Protein AF-A0A7L2PSL1-F1 (afdb_monomer_lite)

Foldseek 3Di:
DDDDDDPDPPPPPPPPPPPPPPPDPPVPPADFPDKDADCDFDDDPDPPDDTDDHGDIDGHRDDDDVVVHPDD

Secondary structure (DSSP, 8-state):
--------TTSSSS--S---------S--SPP-EEEE--S-B--SSTTPPPB-TT-EEEES----TTT-S--

Radius of gyration: 18.4 Å; chains: 1; bounding box: 46×21×47 Å

InterPro domains:
  IPR001452 SH3 domain [PS50002] (31-72)
  IPR036028 SH3-like domain superfamily [SSF50044] (27-72)
  IPR051576 PX Domain-Containing Rho GAP [PTHR15729] (10-72)

Sequence (72 aa):
QLPHSPLCSLFQIDNKGNHLLVHEESSINVPAIAAAHVIKRYIAQAADELSFEVGDIVSVIDMPPKELTSWW

pLDDT: mean 74.78, std 20.94, range [42.59, 97.06]

Organism: NCBI:txid589841

Structure (mmCIF, N/CA/C/O backbone):
data_AF-A0A7L2PSL1-F1
#
_entry.id   AF-A0A7L2PSL1-F1
#
loop_
_atom_site.group_PDB
_atom_site.id
_atom_site.type_symbol
_atom_site.label_atom_id
_atom_site.label_alt_id
_atom_site.label_comp_id
_atom_site.label_asym_id
_atom_site.label_entity_id
_atom_site.label_seq_id
_atom_site.pdbx_PDB_ins_code
_atom_site.Cartn_x
_atom_site.Cartn_y
_atom_site.Cartn_z
_atom_site.occupancy
_atom_site.B_iso_or_equiv
_atom_site.auth_seq_id
_atom_site.auth_comp_id
_atom_site.auth_asym_id
_atom_site.auth_atom_id
_atom_site.pdbx_PDB_model_num
ATOM 1 N N . GLN A 1 1 ? 33.804 10.961 -34.940 1.00 48.81 1 GLN A N 1
ATOM 2 C CA . GLN A 1 1 ? 33.745 10.922 -33.463 1.00 48.81 1 GLN A CA 1
ATOM 3 C C . GLN A 1 1 ? 32.440 11.572 -33.030 1.00 48.81 1 GLN A C 1
ATOM 5 O O . GLN A 1 1 ? 32.082 12.569 -33.644 1.00 48.81 1 GLN A O 1
ATOM 10 N N . LEU A 1 2 ? 31.807 10.982 -32.000 1.00 47.91 2 LEU A N 1
ATOM 11 C CA . LEU A 1 2 ? 30.445 11.188 -31.445 1.00 47.91 2 LEU A CA 1
ATOM 12 C C . LEU A 1 2 ? 29.313 10.541 -32.281 1.00 47.91 2 LEU A C 1
ATOM 14 O O . LEU A 1 2 ? 29.438 10.552 -33.505 1.00 47.91 2 LEU A O 1
ATOM 18 N N . PRO A 1 3 ? 28.272 9.919 -31.659 1.00 46.91 3 PRO A N 1
ATOM 19 C CA . PRO A 1 3 ? 27.481 10.507 -30.564 1.00 46.91 3 PRO A CA 1
ATOM 20 C C . PRO A 1 3 ? 27.056 9.606 -29.368 1.00 46.91 3 PRO A C 1
ATOM 22 O O . PRO A 1 3 ? 26.916 8.397 -29.473 1.00 46.91 3 PRO A O 1
ATOM 25 N N . HIS A 1 4 ? 26.862 1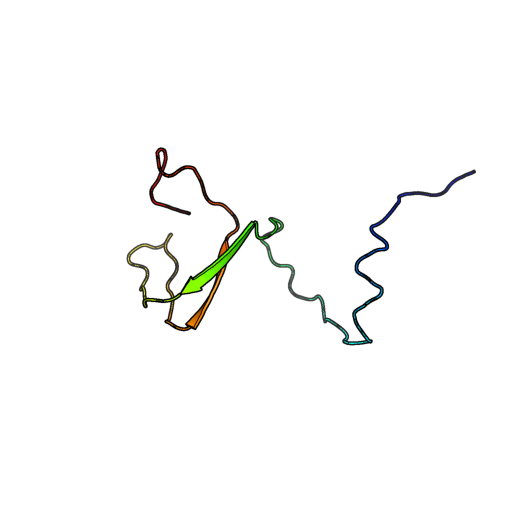0.274 -28.224 1.00 42.59 4 HIS A N 1
ATOM 26 C CA . HIS A 1 4 ? 25.755 10.191 -27.253 1.00 42.59 4 HIS A CA 1
ATOM 27 C C . HIS A 1 4 ? 25.081 8.840 -26.882 1.00 42.59 4 HIS A C 1
ATOM 29 O O . HIS A 1 4 ? 24.429 8.202 -27.695 1.00 42.59 4 HIS A O 1
ATOM 35 N N . SER A 1 5 ? 25.120 8.561 -25.567 1.00 46.34 5 SER A N 1
ATOM 36 C CA . SER A 1 5 ? 24.065 7.980 -24.706 1.00 46.34 5 SER A CA 1
ATOM 37 C C . SER A 1 5 ? 23.448 6.614 -25.071 1.00 46.34 5 SER A C 1
ATOM 39 O O . SER A 1 5 ? 22.606 6.550 -25.965 1.00 46.34 5 SER A O 1
ATOM 41 N N . PRO A 1 6 ? 23.702 5.533 -24.300 1.00 45.81 6 PRO A N 1
ATOM 42 C CA . PRO A 1 6 ? 22.938 4.298 -24.430 1.00 45.81 6 PRO A CA 1
ATOM 43 C C . PRO A 1 6 ? 21.593 4.455 -23.708 1.00 45.81 6 PRO A C 1
ATOM 45 O O . PRO A 1 6 ? 21.414 4.053 -22.559 1.00 45.81 6 PRO A O 1
ATOM 48 N N . LEU A 1 7 ? 20.644 5.091 -24.391 1.00 42.59 7 LEU A N 1
ATOM 49 C CA . LEU A 1 7 ? 19.234 5.048 -24.028 1.00 42.59 7 LEU A CA 1
ATOM 50 C C . LEU A 1 7 ? 18.736 3.608 -24.174 1.00 42.59 7 LEU A C 1
ATOM 52 O O . LEU A 1 7 ? 18.769 3.032 -25.258 1.00 42.59 7 LEU A O 1
ATOM 56 N N . CYS A 1 8 ? 18.308 3.053 -23.041 1.00 51.69 8 CYS A N 1
ATOM 57 C CA . CYS A 1 8 ? 17.396 1.929 -22.847 1.00 51.69 8 CYS A CA 1
ATOM 58 C C . CYS A 1 8 ? 16.673 1.445 -24.122 1.00 51.69 8 CYS A C 1
ATOM 60 O O . CYS A 1 8 ? 15.517 1.778 -24.365 1.00 51.69 8 CYS A O 1
ATOM 62 N N . SER A 1 9 ? 17.336 0.588 -24.899 1.00 48.50 9 SER A N 1
ATOM 63 C CA . SER A 1 9 ? 16.787 -0.035 -26.113 1.00 48.50 9 SER A CA 1
ATOM 64 C C . SER A 1 9 ? 15.865 -1.233 -25.824 1.00 48.50 9 SER A C 1
ATOM 66 O O . SER A 1 9 ? 15.438 -1.906 -26.759 1.00 48.50 9 SER A O 1
ATOM 68 N N . LEU A 1 10 ? 15.559 -1.543 -24.558 1.00 51.38 10 LEU A N 1
ATOM 69 C CA . LEU A 1 10 ? 14.848 -2.783 -24.218 1.00 51.38 10 LEU A CA 1
ATOM 70 C C . LEU A 1 10 ? 13.326 -2.627 -24.061 1.00 51.38 10 LEU A C 1
ATOM 72 O O . LEU A 1 10 ? 12.614 -3.617 -24.160 1.00 51.38 10 LEU A O 1
ATOM 76 N N . PHE A 1 11 ? 12.799 -1.411 -23.884 1.00 50.09 11 PHE A N 1
ATOM 77 C CA . PHE A 1 11 ? 11.367 -1.222 -23.586 1.00 50.09 11 PHE A CA 1
ATOM 78 C C . PHE A 1 11 ? 10.502 -0.803 -24.781 1.00 50.09 11 PHE A C 1
ATOM 80 O O . PHE A 1 11 ? 9.280 -0.816 -24.682 1.00 50.09 11 PHE A O 1
ATOM 87 N N . GLN A 1 12 ? 11.104 -0.451 -25.921 1.00 47.38 12 GLN A N 1
ATOM 88 C CA . GLN A 1 12 ? 10.357 0.047 -27.084 1.00 47.38 12 GLN A CA 1
ATOM 89 C C . GLN A 1 12 ? 9.960 -1.030 -28.106 1.00 47.38 12 GLN A C 1
ATOM 91 O O . GLN A 1 12 ? 9.228 -0.721 -29.038 1.00 47.38 12 GLN A O 1
ATOM 96 N N . ILE A 1 13 ? 10.407 -2.282 -27.951 1.00 48.69 13 ILE A N 1
ATOM 97 C CA . ILE A 1 13 ? 10.233 -3.314 -28.992 1.00 48.69 13 ILE A CA 1
ATOM 98 C C . ILE A 1 13 ? 8.979 -4.199 -28.806 1.00 48.69 13 ILE A C 1
ATOM 100 O O . ILE A 1 13 ? 8.591 -4.863 -29.761 1.00 48.69 13 ILE A O 1
ATOM 104 N N . ASP A 1 14 ? 8.278 -4.176 -27.663 1.00 48.34 14 ASP A N 1
ATOM 105 C CA . ASP A 1 14 ? 7.115 -5.074 -27.443 1.00 48.34 14 ASP A CA 1
ATOM 106 C C . ASP A 1 14 ? 5.725 -4.408 -27.492 1.00 48.34 14 ASP A C 1
ATOM 108 O O . ASP A 1 14 ? 4.704 -5.076 -27.640 1.00 48.34 14 ASP A O 1
ATOM 112 N N . ASN A 1 15 ? 5.622 -3.079 -27.472 1.00 43.25 15 ASN A N 1
ATOM 113 C CA . ASN A 1 15 ? 4.306 -2.456 -27.619 1.00 43.25 15 ASN A CA 1
ATOM 114 C C . ASN A 1 15 ? 3.940 -2.345 -29.100 1.00 43.25 15 ASN A C 1
ATOM 116 O O . ASN A 1 15 ? 4.275 -1.367 -29.766 1.00 43.25 15 ASN A O 1
ATOM 120 N N . LYS A 1 16 ? 3.239 -3.367 -29.610 1.00 53.56 16 LYS A N 1
ATOM 121 C CA . LYS A 1 16 ? 2.592 -3.423 -30.934 1.00 53.56 16 LYS A CA 1
ATOM 122 C C . LYS A 1 16 ? 1.655 -2.231 -31.177 1.00 53.56 16 LYS A C 1
ATOM 124 O O . LYS A 1 16 ? 0.438 -2.366 -31.100 1.00 53.56 16 LYS A O 1
ATOM 129 N N . GLY A 1 17 ? 2.220 -1.070 -31.487 1.00 47.56 17 GLY A N 1
ATOM 130 C CA . GLY A 1 17 ? 1.509 0.079 -32.042 1.00 47.56 17 GLY A CA 1
ATOM 131 C C . GLY A 1 17 ? 0.364 0.639 -31.196 1.00 47.56 17 GLY A C 1
ATOM 132 O O . GLY A 1 17 ? -0.438 1.394 -31.738 1.00 47.56 17 GLY A O 1
ATOM 133 N N . ASN A 1 18 ? 0.258 0.310 -29.903 1.00 47.50 18 ASN A N 1
ATOM 134 C CA . ASN A 1 18 ? -0.719 0.977 -29.056 1.00 47.50 18 ASN A CA 1
ATOM 135 C C . ASN A 1 18 ? -0.126 2.319 -28.633 1.00 47.50 18 ASN A C 1
ATOM 137 O O . ASN A 1 18 ? 0.792 2.378 -27.815 1.00 47.50 18 ASN A O 1
ATOM 141 N N . HIS A 1 19 ? -0.606 3.374 -29.281 1.00 49.12 19 HIS A N 1
ATOM 142 C CA . HIS A 1 19 ? -0.248 4.761 -29.039 1.00 49.12 19 HIS A CA 1
ATOM 143 C C . HIS A 1 19 ? -0.638 5.109 -27.594 1.00 49.12 19 HIS A C 1
ATOM 145 O O . HIS A 1 19 ? -1.735 5.597 -27.332 1.00 49.12 19 HIS A O 1
ATOM 151 N N . LEU A 1 20 ? 0.242 4.808 -26.634 1.00 53.62 20 LEU A N 1
ATOM 152 C CA . LEU A 1 20 ? 0.136 5.323 -25.278 1.00 53.62 20 LEU A CA 1
ATOM 153 C C . LEU A 1 20 ? 0.285 6.831 -25.415 1.00 53.62 20 LEU A C 1
ATOM 155 O O . LEU A 1 20 ? 1.386 7.346 -25.609 1.00 53.62 20 LEU A O 1
ATOM 159 N N . LEU A 1 21 ? -0.850 7.522 -25.411 1.00 47.00 21 LEU A N 1
ATOM 160 C CA . LEU A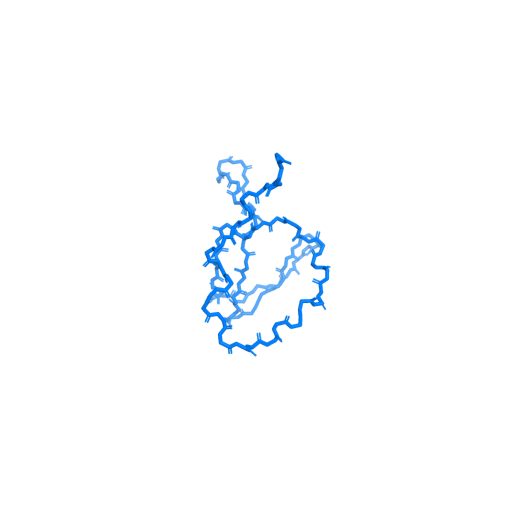 1 21 ? -0.919 8.959 -25.239 1.00 47.00 21 LEU A CA 1
ATOM 161 C C . LEU A 1 21 ? -0.331 9.244 -23.856 1.00 47.00 21 LEU A C 1
ATOM 163 O O . LEU A 1 21 ? -1.036 9.275 -22.854 1.00 47.00 21 LEU A O 1
ATOM 167 N N . VAL A 1 22 ? 0.996 9.370 -23.810 1.00 53.34 22 VAL A N 1
ATOM 168 C CA . VAL A 1 22 ? 1.749 9.904 -22.680 1.00 53.34 22 VAL A CA 1
ATOM 169 C C . VAL A 1 22 ? 1.420 11.386 -22.642 1.00 53.34 22 VAL A C 1
ATOM 171 O O . VAL A 1 22 ? 2.130 12.228 -23.187 1.00 53.34 22 VAL A O 1
ATOM 174 N N . HIS A 1 23 ? 0.262 11.690 -22.077 1.00 52.56 23 HIS A N 1
ATOM 175 C CA . HIS A 1 23 ? -0.081 13.033 -21.670 1.00 52.56 23 HIS A CA 1
ATOM 176 C C . HIS A 1 23 ? -0.880 12.976 -20.381 1.00 52.56 23 HIS A C 1
ATOM 178 O O . HIS A 1 23 ? -2.060 13.288 -20.364 1.00 52.56 23 HIS A O 1
ATOM 184 N N . GLU A 1 24 ? -0.198 12.590 -19.312 1.00 48.91 24 GLU A N 1
ATOM 185 C CA . GLU A 1 24 ? -0.375 13.240 -18.023 1.00 48.91 24 GLU A CA 1
ATOM 186 C C . GLU A 1 24 ? 1.031 13.372 -17.441 1.00 48.91 24 GLU A C 1
ATOM 188 O O . GLU A 1 24 ? 1.707 12.371 -17.197 1.00 48.91 24 GLU A O 1
ATOM 193 N N . GLU A 1 25 ? 1.521 14.604 -17.299 1.00 51.03 25 GLU A N 1
ATOM 194 C CA . GLU A 1 25 ? 2.660 14.899 -16.432 1.00 51.03 25 GLU A CA 1
ATOM 195 C C . GLU A 1 25 ? 2.262 14.490 -15.008 1.00 51.03 25 GLU A C 1
ATOM 197 O O . GLU A 1 25 ? 1.768 15.295 -14.224 1.00 51.03 25 GLU A O 1
ATOM 202 N N . SER A 1 26 ? 2.405 13.206 -14.681 1.00 52.75 26 SER A N 1
ATOM 203 C CA . SER A 1 26 ? 2.258 12.737 -13.312 1.00 52.75 26 SER A CA 1
ATOM 204 C C . SER A 1 26 ? 3.348 13.419 -12.494 1.00 52.75 26 SER A C 1
ATOM 206 O O . SER A 1 26 ? 4.535 13.163 -12.688 1.00 52.75 26 SER A O 1
ATOM 208 N N . SER A 1 27 ? 2.943 14.297 -11.574 1.00 54.94 27 SER A N 1
ATOM 209 C CA . SER A 1 27 ? 3.818 15.083 -10.689 1.00 54.94 27 SER A CA 1
ATOM 210 C C . SER A 1 27 ? 4.722 14.226 -9.793 1.00 54.94 27 SER A C 1
ATOM 212 O O . SER A 1 27 ? 5.569 14.747 -9.072 1.00 54.94 27 SER A O 1
ATOM 214 N N . ILE A 1 28 ? 4.522 12.910 -9.813 1.00 57.75 28 ILE A N 1
ATOM 215 C CA . ILE A 1 28 ? 5.279 11.917 -9.074 1.00 57.75 28 ILE A CA 1
ATOM 216 C C . ILE A 1 28 ? 6.272 11.299 -10.057 1.00 57.75 28 ILE A C 1
ATOM 218 O O . ILE A 1 28 ? 5.977 10.354 -10.781 1.00 57.75 28 ILE A O 1
ATOM 222 N N . ASN A 1 29 ? 7.476 11.859 -10.080 1.00 65.62 29 ASN A N 1
ATOM 223 C CA . ASN A 1 29 ? 8.626 11.326 -10.814 1.00 65.62 29 ASN A CA 1
ATOM 224 C C . ASN A 1 29 ? 9.310 10.150 -10.085 1.00 65.62 29 ASN A C 1
ATOM 226 O O . ASN A 1 29 ? 10.393 9.720 -10.486 1.00 65.62 29 ASN A O 1
ATOM 230 N N . VAL A 1 30 ? 8.702 9.648 -9.008 1.00 75.69 30 VAL A N 1
ATOM 231 C CA . VAL A 1 30 ? 9.205 8.525 -8.217 1.00 75.69 30 VAL A CA 1
ATOM 232 C C . VAL A 1 30 ? 8.623 7.228 -8.786 1.00 75.69 30 VAL A C 1
ATOM 234 O O . VAL A 1 30 ? 7.399 7.106 -8.876 1.00 75.69 30 VAL A O 1
ATOM 237 N N . PRO A 1 31 ? 9.458 6.254 -9.194 1.00 80.69 31 PRO A N 1
ATOM 238 C CA . PRO A 1 31 ? 8.959 4.975 -9.679 1.00 80.69 31 PRO A CA 1
ATOM 239 C C . PRO A 1 31 ? 8.260 4.205 -8.552 1.00 80.69 31 PRO A C 1
ATOM 241 O O . PRO A 1 31 ? 8.716 4.212 -7.411 1.00 80.69 31 PRO A O 1
ATOM 244 N N . ALA A 1 32 ? 7.182 3.493 -8.885 1.00 87.94 32 ALA A N 1
ATOM 245 C CA . ALA A 1 32 ? 6.542 2.580 -7.945 1.00 87.94 32 ALA A CA 1
ATOM 246 C C . ALA A 1 32 ? 7.508 1.450 -7.548 1.00 87.94 32 ALA A C 1
ATOM 248 O O . ALA A 1 32 ? 8.130 0.824 -8.410 1.00 87.94 32 ALA A O 1
ATOM 249 N N . ILE A 1 33 ? 7.601 1.168 -6.249 1.00 90.94 33 ILE A N 1
ATOM 250 C CA . ILE A 1 33 ? 8.443 0.102 -5.685 1.00 90.94 33 ILE A CA 1
ATOM 251 C C . ILE A 1 33 ? 7.659 -1.193 -5.445 1.00 90.94 33 ILE A C 1
ATOM 253 O O . ILE A 1 33 ? 8.245 -2.274 -5.391 1.00 90.94 33 ILE A O 1
ATOM 257 N N . ALA A 1 34 ? 6.334 -1.094 -5.317 1.00 89.31 34 ALA A N 1
ATOM 258 C CA . ALA A 1 34 ? 5.438 -2.233 -5.180 1.00 89.31 34 ALA A CA 1
ATOM 259 C C . ALA A 1 34 ? 4.026 -1.891 -5.673 1.00 89.31 34 ALA A C 1
ATOM 261 O O . ALA A 1 34 ? 3.667 -0.728 -5.854 1.00 89.31 34 ALA A O 1
ATOM 262 N N . ALA A 1 35 ? 3.211 -2.925 -5.860 1.00 91.81 35 ALA A N 1
ATOM 263 C CA . ALA A 1 35 ? 1.773 -2.800 -6.050 1.00 91.81 35 ALA A CA 1
ATOM 264 C C . ALA A 1 35 ? 1.058 -3.510 -4.897 1.00 91.81 35 ALA A C 1
ATOM 266 O O . ALA A 1 35 ? 1.474 -4.597 -4.488 1.00 91.81 35 ALA A O 1
ATOM 267 N N . ALA A 1 36 ? -0.016 -2.916 -4.390 1.00 91.56 36 ALA A N 1
ATOM 268 C CA . ALA A 1 36 ? -0.867 -3.524 -3.380 1.00 91.56 36 ALA A CA 1
ATOM 269 C C . ALA A 1 36 ? -2.304 -3.639 -3.890 1.00 91.56 36 ALA A C 1
ATOM 271 O O . ALA A 1 36 ? -2.784 -2.807 -4.656 1.00 91.56 36 ALA A O 1
ATOM 272 N N . HIS A 1 37 ? -2.977 -4.701 -3.458 1.00 95.19 37 HIS A N 1
ATOM 273 C CA . HIS A 1 37 ? -4.386 -4.936 -3.730 1.00 95.19 37 HIS A CA 1
ATOM 274 C C . HIS A 1 37 ? -5.178 -4.693 -2.449 1.00 95.19 37 HIS A C 1
ATOM 276 O O . HIS A 1 37 ? -4.888 -5.279 -1.399 1.00 95.19 37 HIS A O 1
ATOM 282 N N . VAL A 1 38 ? -6.178 -3.826 -2.537 1.00 95.00 38 VAL A N 1
ATOM 283 C CA . VAL A 1 38 ? -7.013 -3.456 -1.402 1.00 95.00 38 VAL A CA 1
ATOM 284 C C . VAL A 1 38 ? -8.029 -4.563 -1.124 1.00 95.00 38 VAL A C 1
ATOM 286 O O . VAL A 1 38 ? -8.986 -4.773 -1.864 1.00 95.00 38 VAL A O 1
ATOM 289 N N . ILE A 1 39 ? -7.834 -5.260 -0.002 1.00 95.88 39 ILE A N 1
ATOM 290 C CA . ILE A 1 39 ? -8.721 -6.341 0.465 1.00 95.88 39 ILE A CA 1
ATOM 291 C C . ILE A 1 39 ? -9.810 -5.860 1.433 1.00 95.88 39 ILE A C 1
ATOM 293 O O . ILE A 1 39 ? -10.736 -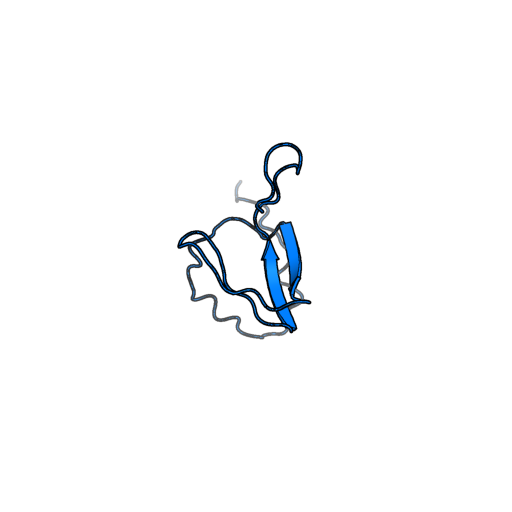6.603 1.756 1.00 95.88 39 ILE A O 1
ATOM 297 N N . LYS A 1 40 ? -9.687 -4.630 1.939 1.00 95.81 40 LYS A N 1
ATOM 298 C CA . LYS A 1 40 ? -10.619 -4.033 2.895 1.00 95.81 40 LYS A CA 1
ATOM 299 C C . LYS A 1 40 ? -10.765 -2.546 2.608 1.00 95.81 40 LYS A C 1
ATOM 301 O O . LYS A 1 40 ? -9.767 -1.840 2.534 1.00 95.81 40 LYS A O 1
ATOM 306 N N . ARG A 1 41 ? -12.015 -2.084 2.518 1.00 96.56 41 ARG A N 1
ATOM 307 C CA . ARG A 1 41 ? -12.337 -0.666 2.348 1.00 96.56 41 ARG A CA 1
ATOM 308 C C . ARG A 1 41 ? -11.785 0.156 3.512 1.00 96.56 41 ARG A C 1
ATOM 310 O O . ARG A 1 41 ? -11.953 -0.228 4.675 1.00 96.56 41 ARG A O 1
ATOM 317 N N . TYR A 1 42 ? -11.216 1.307 3.187 1.00 95.44 42 TYR A N 1
ATOM 318 C CA . TYR A 1 42 ? -10.730 2.289 4.144 1.00 95.44 42 TYR A CA 1
ATOM 319 C C . TYR A 1 42 ? -11.137 3.695 3.696 1.00 95.44 42 TYR A C 1
ATOM 321 O O . TYR A 1 42 ? -11.118 4.003 2.510 1.00 95.44 42 TYR A O 1
ATOM 329 N N . ILE A 1 43 ? -11.556 4.535 4.639 1.00 96.44 43 ILE A N 1
ATOM 330 C CA . ILE A 1 43 ? -11.921 5.929 4.375 1.00 96.44 43 ILE A CA 1
ATOM 331 C C . ILE A 1 43 ? -10.928 6.778 5.151 1.00 96.44 43 ILE A C 1
ATOM 333 O O . ILE A 1 43 ? -10.797 6.579 6.360 1.00 96.44 43 ILE A O 1
ATOM 337 N N . ALA A 1 44 ? -10.273 7.705 4.461 1.00 95.25 44 ALA A N 1
ATOM 338 C CA . ALA A 1 44 ? -9.376 8.676 5.066 1.00 95.25 44 ALA A CA 1
ATOM 339 C C . ALA A 1 44 ? -10.092 9.421 6.206 1.00 95.25 44 ALA A C 1
ATOM 341 O O . ALA A 1 44 ? -11.184 9.968 6.036 1.00 95.25 44 ALA A O 1
ATOM 342 N N . GLN A 1 45 ? -9.488 9.377 7.382 1.00 94.69 45 GLN A N 1
ATOM 343 C CA . GLN A 1 45 ? -9.859 10.079 8.605 1.00 94.69 45 GLN A CA 1
ATOM 344 C C . GLN A 1 45 ? -9.097 11.404 8.746 1.00 94.69 45 GLN A C 1
ATOM 346 O O . GLN A 1 45 ? -9.574 12.306 9.437 1.00 94.69 45 GLN A O 1
ATOM 351 N N . ALA A 1 46 ? -7.943 11.531 8.088 1.00 93.62 46 ALA A N 1
ATOM 352 C CA . ALA A 1 46 ? -7.121 12.736 8.061 1.00 93.62 46 ALA A CA 1
ATOM 353 C C . ALA A 1 46 ? -6.822 13.201 6.623 1.00 93.62 46 ALA A C 1
ATOM 355 O O . ALA A 1 46 ? -7.048 12.483 5.653 1.00 93.62 46 ALA A O 1
ATOM 356 N N . ALA A 1 47 ? -6.357 14.443 6.473 1.00 92.00 47 ALA A N 1
ATOM 357 C CA . ALA A 1 47 ? -6.116 15.051 5.159 1.00 92.00 47 ALA A CA 1
ATOM 358 C C . ALA A 1 47 ? -4.888 14.474 4.427 1.00 92.00 47 ALA A C 1
ATOM 360 O O . ALA A 1 47 ? -4.750 14.663 3.221 1.00 92.00 47 ALA A O 1
ATOM 361 N N . ASP A 1 48 ? -4.002 13.802 5.158 1.00 91.38 48 ASP A N 1
ATOM 362 C CA . ASP A 1 48 ? -2.800 13.110 4.689 1.00 91.38 48 ASP A CA 1
ATOM 363 C C . ASP A 1 48 ? -3.032 11.611 4.429 1.00 91.38 48 ASP A C 1
ATOM 365 O O . ASP A 1 48 ? -2.107 10.893 4.056 1.00 91.38 48 ASP A O 1
ATOM 369 N N . GLU A 1 49 ? -4.271 11.139 4.578 1.00 93.50 49 GLU A N 1
ATOM 370 C CA . GLU A 1 49 ? -4.669 9.763 4.295 1.00 93.50 49 GLU A CA 1
ATOM 371 C C . GLU A 1 49 ? -5.338 9.627 2.925 1.00 93.50 49 GLU A C 1
ATOM 373 O O . GLU A 1 49 ? -6.047 10.512 2.443 1.00 93.50 49 GLU A O 1
ATOM 378 N N . LEU A 1 50 ? -5.177 8.451 2.319 1.00 91.88 50 LEU A N 1
ATOM 379 C CA . LEU A 1 50 ? -5.884 8.062 1.104 1.00 91.88 50 LEU A CA 1
ATOM 380 C C . LEU A 1 50 ? -7.055 7.137 1.446 1.00 91.88 50 LEU A C 1
ATOM 382 O O . LEU A 1 50 ? -6.964 6.288 2.330 1.00 91.88 50 LEU A O 1
ATOM 386 N N . SER A 1 51 ? -8.168 7.303 0.733 1.00 94.88 51 SER A N 1
ATOM 387 C CA . SER A 1 51 ? -9.308 6.383 0.810 1.00 94.88 51 SER A CA 1
ATOM 388 C C . SER A 1 51 ? -9.165 5.274 -0.228 1.00 94.88 51 SER A C 1
ATOM 390 O O . SER A 1 51 ? -8.659 5.519 -1.320 1.00 94.88 51 SER A O 1
ATOM 392 N N . PHE A 1 52 ? -9.655 4.080 0.098 1.00 95.50 52 PHE A N 1
ATOM 393 C CA . PHE A 1 52 ? -9.541 2.888 -0.738 1.00 95.50 52 PHE A CA 1
ATOM 394 C C . PHE A 1 52 ? -10.826 2.058 -0.741 1.00 95.50 52 PHE A C 1
ATOM 396 O O . PHE A 1 52 ? -11.468 1.881 0.304 1.00 95.50 52 PHE A O 1
ATOM 403 N N . GLU A 1 53 ? -11.154 1.467 -1.886 1.00 97.06 53 GLU A N 1
ATOM 404 C CA . GLU A 1 53 ? -12.234 0.500 -2.067 1.00 97.06 53 GLU A CA 1
ATOM 405 C C . GLU A 1 53 ? -11.699 -0.919 -2.309 1.00 97.06 53 GLU A C 1
ATOM 407 O O . GLU A 1 53 ? -10.572 -1.132 -2.747 1.00 97.06 53 GLU A O 1
ATOM 412 N N . VAL A 1 54 ? -12.502 -1.933 -1.967 1.00 96.81 54 VAL A N 1
ATOM 413 C CA . VAL A 1 54 ? -12.100 -3.333 -2.177 1.00 96.81 54 VAL A CA 1
ATOM 414 C C . VAL A 1 54 ? -12.010 -3.608 -3.673 1.00 96.81 54 VAL A C 1
ATOM 416 O O . VAL A 1 54 ? -12.991 -3.415 -4.387 1.00 96.81 54 VAL A O 1
ATOM 419 N N . GLY A 1 55 ? -10.866 -4.122 -4.118 1.00 94.19 55 GLY A N 1
ATOM 420 C CA . GLY A 1 55 ? -10.575 -4.343 -5.536 1.00 94.19 55 GLY A CA 1
ATOM 421 C C . GLY A 1 55 ? -9.642 -3.301 -6.148 1.00 94.19 55 GLY A C 1
ATOM 422 O O . GLY A 1 55 ? -9.122 -3.540 -7.238 1.00 94.19 55 GLY A O 1
ATOM 423 N N . ASP A 1 56 ? -9.371 -2.195 -5.448 1.00 94.19 56 ASP A N 1
ATOM 424 C CA . ASP A 1 56 ? -8.424 -1.190 -5.922 1.00 94.19 56 ASP A CA 1
ATOM 425 C C . ASP A 1 56 ? -7.000 -1.755 -5.976 1.00 94.19 56 ASP A C 1
ATOM 427 O O . ASP A 1 56 ? -6.553 -2.489 -5.083 1.00 94.19 56 ASP A O 1
ATOM 431 N N . ILE A 1 57 ? -6.270 -1.374 -7.026 1.00 93.88 57 ILE A N 1
ATOM 432 C CA . ILE A 1 57 ? -4.839 -1.633 -7.170 1.00 93.88 57 ILE A CA 1
ATOM 433 C C . ILE A 1 57 ? -4.105 -0.315 -6.980 1.00 93.88 57 ILE A C 1
ATOM 435 O O . ILE A 1 57 ? -4.342 0.645 -7.711 1.00 93.88 57 ILE A O 1
ATOM 439 N N . VAL A 1 58 ? -3.201 -0.281 -6.008 1.00 92.69 58 VAL A N 1
ATOM 440 C CA . VAL A 1 58 ? -2.467 0.926 -5.631 1.00 92.69 58 VAL A CA 1
ATOM 441 C C . VAL A 1 58 ? -0.976 0.724 -5.847 1.00 92.69 58 VAL A C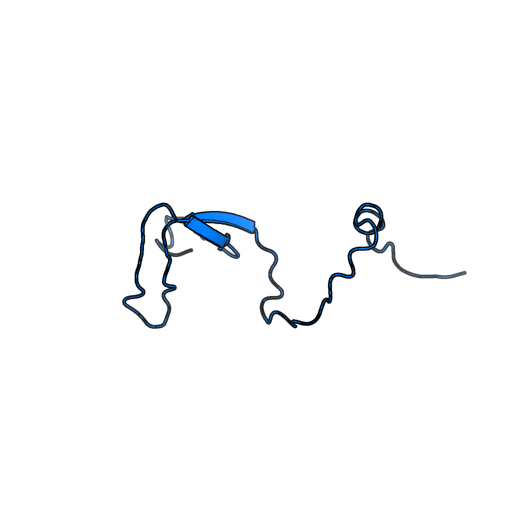 1
ATOM 443 O O . VAL A 1 58 ? -0.430 -0.346 -5.571 1.00 92.69 58 VAL A O 1
ATOM 446 N N . SER A 1 59 ? -0.312 1.756 -6.356 1.00 90.94 59 SER A N 1
ATOM 447 C CA . SER A 1 59 ? 1.140 1.787 -6.507 1.00 90.94 59 SER A CA 1
ATOM 448 C C . SER A 1 59 ? 1.772 2.388 -5.258 1.00 90.94 59 SER A C 1
ATOM 450 O O . SER A 1 59 ? 1.451 3.508 -4.871 1.00 90.94 59 SER A O 1
ATOM 452 N N . VAL A 1 60 ? 2.680 1.645 -4.637 1.00 90.25 60 VAL A N 1
ATOM 453 C CA . VAL A 1 60 ? 3.443 2.082 -3.465 1.00 90.25 60 VAL A CA 1
ATOM 454 C C . VAL A 1 60 ? 4.729 2.739 -3.953 1.00 90.25 60 VAL A C 1
ATOM 456 O O . VAL A 1 60 ? 5.452 2.135 -4.749 1.00 90.25 60 VAL A O 1
ATOM 459 N N . ILE A 1 61 ? 5.007 3.960 -3.494 1.00 89.69 61 ILE A N 1
ATOM 460 C CA . ILE A 1 61 ? 6.205 4.734 -3.871 1.00 89.69 61 ILE A CA 1
ATOM 461 C C . ILE A 1 61 ? 7.280 4.739 -2.780 1.00 89.69 61 ILE A C 1
ATOM 463 O O . ILE A 1 61 ? 8.459 4.845 -3.102 1.00 89.69 61 ILE A O 1
ATOM 467 N N . ASP A 1 62 ? 6.885 4.575 -1.517 1.00 89.88 62 ASP A N 1
ATOM 468 C CA . ASP A 1 62 ? 7.780 4.436 -0.372 1.00 89.88 62 ASP A CA 1
ATOM 469 C C . ASP A 1 62 ? 7.194 3.430 0.631 1.00 89.88 62 ASP A C 1
ATOM 471 O O . ASP A 1 62 ? 5.994 3.154 0.635 1.00 89.88 62 ASP A O 1
ATOM 475 N N . MET A 1 63 ? 8.063 2.792 1.410 1.00 89.50 63 MET A N 1
ATOM 476 C CA . MET A 1 63 ? 7.687 1.833 2.449 1.00 89.50 63 MET A CA 1
ATOM 477 C C . MET A 1 63 ? 8.784 1.816 3.523 1.00 89.50 63 MET A C 1
ATOM 479 O O . MET A 1 63 ? 9.627 0.907 3.544 1.00 89.50 63 MET A O 1
ATOM 483 N N . PRO A 1 64 ? 8.824 2.825 4.408 1.00 90.31 64 PRO A N 1
ATOM 484 C CA . PRO A 1 64 ? 9.824 2.900 5.461 1.00 90.31 64 PRO A CA 1
ATOM 485 C C . PRO A 1 64 ? 9.762 1.686 6.411 1.00 90.31 64 PRO A C 1
ATOM 487 O O . PRO A 1 64 ? 8.714 1.049 6.572 1.00 90.31 64 PRO A O 1
ATOM 490 N N . PRO A 1 65 ? 10.881 1.343 7.079 1.00 89.62 65 PRO A N 1
ATOM 491 C CA . PRO A 1 65 ? 10.908 0.291 8.088 1.00 89.62 65 PRO A CA 1
ATOM 492 C C . PRO A 1 65 ? 9.850 0.497 9.177 1.00 89.62 65 PRO A C 1
ATOM 494 O O . PRO A 1 65 ? 9.713 1.584 9.738 1.00 89.62 65 PRO A O 1
ATOM 497 N N . LYS A 1 66 ? 9.156 -0.584 9.545 1.00 88.62 66 LYS A N 1
ATOM 498 C CA . LYS A 1 66 ? 8.044 -0.554 10.515 1.00 88.62 66 LYS A CA 1
ATOM 499 C C . LYS A 1 66 ? 8.444 -0.098 11.920 1.00 88.62 66 LYS A C 1
ATOM 501 O O . LYS A 1 66 ? 7.595 0.327 12.693 1.00 88.62 66 LYS A O 1
ATOM 506 N N . GLU A 1 67 ? 9.729 -0.203 12.255 1.00 93.31 67 GLU A N 1
ATOM 507 C CA . GLU A 1 67 ? 10.301 0.293 13.513 1.00 93.31 67 GLU A CA 1
ATOM 508 C C . GLU A 1 67 ? 10.260 1.827 13.605 1.00 93.31 67 GLU A C 1
ATOM 510 O O . GLU A 1 67 ? 10.266 2.372 14.706 1.00 93.31 67 GLU A O 1
ATOM 515 N N . LEU A 1 68 ? 10.209 2.517 12.458 1.00 88.38 68 LEU A N 1
ATOM 516 C CA . LEU A 1 68 ? 10.178 3.977 12.371 1.00 88.38 68 LEU A CA 1
ATOM 517 C C . LEU A 1 68 ? 8.752 4.515 12.291 1.00 88.38 68 LEU A C 1
ATOM 519 O O . LEU A 1 68 ? 8.442 5.533 12.905 1.00 88.38 68 LEU A O 1
ATOM 523 N N . 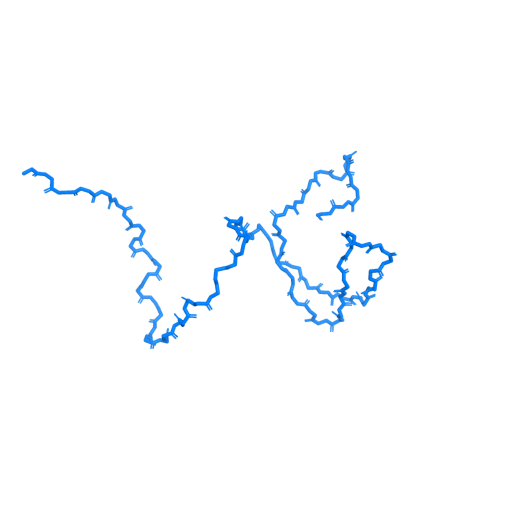THR A 1 69 ? 7.887 3.856 11.517 1.00 87.25 69 THR A N 1
ATOM 524 C CA . THR A 1 69 ? 6.515 4.318 11.305 1.00 87.25 69 THR A CA 1
ATOM 525 C C . THR A 1 69 ? 5.582 3.183 10.888 1.00 87.25 69 THR A C 1
ATOM 527 O O . THR A 1 69 ? 5.993 2.182 10.307 1.00 87.25 69 THR A O 1
ATOM 530 N N . SER A 1 70 ? 4.295 3.352 11.194 1.00 86.12 70 SER A N 1
ATOM 531 C CA . SER A 1 70 ? 3.220 2.483 10.695 1.00 86.12 70 SER A CA 1
ATOM 532 C C . SER A 1 70 ? 2.678 2.922 9.326 1.00 86.12 70 SER A C 1
ATOM 534 O O . SER A 1 70 ? 1.794 2.256 8.796 1.00 86.12 70 SER A O 1
ATOM 536 N N . TRP A 1 71 ? 3.198 4.022 8.775 1.00 89.00 71 TRP A N 1
ATOM 537 C CA . TRP A 1 71 ? 2.803 4.606 7.493 1.00 89.00 71 TRP A CA 1
ATOM 538 C C . TRP A 1 71 ? 3.694 4.127 6.355 1.00 89.00 71 TRP A C 1
ATOM 540 O O . TRP A 1 71 ? 4.889 3.908 6.559 1.00 89.00 71 TRP A O 1
ATOM 550 N N . TRP A 1 72 ? 3.100 3.969 5.177 1.00 85.81 72 TRP A N 1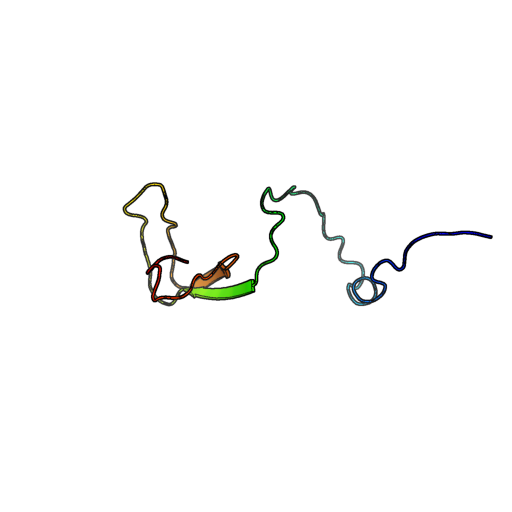
ATOM 551 C CA . TRP A 1 72 ? 3.807 3.766 3.916 1.00 85.81 72 TRP A CA 1
ATOM 552 C C . TRP A 1 72 ? 3.745 5.049 3.104 1.00 85.81 72 TRP A C 1
ATOM 554 O O . TRP A 1 72 ? 2.659 5.671 3.118 1.00 85.81 72 TRP A O 1
#